Protein AF-Q54B02-F1 (afdb_monomer)

InterPro domains:
  IPR053358 Differentiation-associated signaling protein [PTHR34261] (39-149)

Structure (mmCIF, N/CA/C/O backbone):
data_AF-Q54B02-F1
#
_entry.id   AF-Q54B02-F1
#
loop_
_atom_site.group_PDB
_atom_site.id
_atom_site.type_symbol
_atom_site.label_atom_id
_atom_site.label_alt_id
_atom_site.label_comp_id
_atom_site.label_asym_id
_atom_site.label_entity_id
_atom_site.label_seq_id
_atom_site.pdbx_PDB_ins_code
_atom_site.Cartn_x
_atom_site.Cartn_y
_atom_site.Cartn_z
_atom_site.occupancy
_atom_site.B_iso_or_equiv
_atom_site.auth_seq_id
_atom_site.auth_comp_id
_atom_site.auth_asym_id
_atom_site.auth_atom_id
_atom_site.pdbx_PDB_model_num
ATOM 1 N N . MET A 1 1 ? 24.155 5.382 -56.186 1.00 57.78 1 MET A N 1
ATOM 2 C CA . MET A 1 1 ? 24.259 5.006 -54.754 1.00 57.78 1 MET A CA 1
ATOM 3 C C . MET A 1 1 ? 24.710 3.557 -54.663 1.00 57.78 1 MET A C 1
ATOM 5 O O . MET A 1 1 ? 24.174 2.740 -55.393 1.00 57.78 1 MET A O 1
ATOM 9 N N . ASN A 1 2 ? 25.712 3.244 -53.835 1.00 76.50 2 ASN A N 1
ATOM 10 C CA . ASN A 1 2 ? 26.202 1.870 -53.663 1.00 76.50 2 ASN A CA 1
ATOM 11 C C . ASN A 1 2 ? 25.265 1.117 -52.690 1.00 76.50 2 ASN A C 1
ATOM 13 O O . ASN A 1 2 ? 25.095 1.609 -51.570 1.00 76.50 2 ASN A O 1
ATOM 17 N N . PRO A 1 3 ? 24.669 -0.029 -53.073 1.00 79.62 3 PRO A N 1
ATOM 18 C CA . PRO A 1 3 ? 23.727 -0.771 -52.228 1.00 79.62 3 PRO A CA 1
ATOM 19 C C . PRO A 1 3 ? 24.313 -1.149 -50.859 1.00 79.62 3 PRO A C 1
ATOM 21 O O . PRO A 1 3 ? 23.602 -1.099 -49.857 1.00 79.62 3 PRO A O 1
ATOM 24 N N . ASN A 1 4 ? 25.626 -1.391 -50.772 1.00 84.00 4 ASN A N 1
ATOM 25 C CA . ASN A 1 4 ? 26.290 -1.729 -49.509 1.00 84.00 4 ASN A CA 1
ATOM 26 C C . ASN A 1 4 ? 26.272 -0.566 -48.502 1.00 84.00 4 ASN A C 1
ATOM 28 O O . ASN A 1 4 ? 26.174 -0.792 -47.298 1.00 84.00 4 ASN A O 1
ATOM 32 N N . LYS A 1 5 ? 26.322 0.688 -48.979 1.00 81.88 5 LYS A N 1
ATOM 33 C CA . LYS A 1 5 ? 26.217 1.871 -48.105 1.00 81.88 5 LYS A CA 1
ATOM 34 C C . LYS A 1 5 ? 24.798 2.047 -47.565 1.00 81.88 5 LYS A C 1
ATOM 36 O O . LYS A 1 5 ? 24.644 2.448 -46.417 1.00 81.88 5 LYS A O 1
ATOM 41 N N . LEU A 1 6 ? 23.781 1.740 -48.377 1.00 84.81 6 LEU A N 1
ATOM 42 C CA . LEU A 1 6 ? 22.378 1.829 -47.967 1.00 84.81 6 LEU A CA 1
ATOM 43 C C . LEU A 1 6 ? 22.055 0.787 -46.887 1.00 84.81 6 LEU A C 1
ATOM 45 O O . LEU A 1 6 ? 21.453 1.137 -45.878 1.00 84.81 6 LEU A O 1
ATOM 49 N N . LEU A 1 7 ? 22.520 -0.456 -47.062 1.00 87.38 7 LEU A N 1
ATOM 50 C CA . LEU A 1 7 ? 22.339 -1.525 -46.076 1.00 87.38 7 LEU A CA 1
ATOM 51 C C . LEU A 1 7 ? 23.001 -1.183 -44.733 1.00 87.38 7 LEU A C 1
ATOM 53 O O . LEU A 1 7 ? 22.379 -1.344 -43.687 1.00 87.38 7 LEU A O 1
ATOM 57 N N . LEU A 1 8 ? 24.232 -0.658 -44.760 1.00 86.06 8 LEU A N 1
ATOM 58 C CA . LEU A 1 8 ? 24.947 -0.249 -43.548 1.00 86.06 8 LEU A CA 1
ATOM 59 C C . LEU A 1 8 ? 24.198 0.860 -42.789 1.00 86.06 8 LEU A C 1
ATOM 61 O O . LEU A 1 8 ? 24.042 0.776 -41.575 1.00 86.06 8 LEU A O 1
ATOM 65 N N . LEU A 1 9 ? 23.695 1.872 -43.506 1.00 83.00 9 LEU A N 1
ATOM 66 C CA . LEU A 1 9 ? 22.879 2.944 -42.926 1.00 83.00 9 LEU A CA 1
ATOM 67 C C . LEU A 1 9 ? 21.604 2.398 -42.274 1.00 83.00 9 LEU A C 1
ATOM 69 O O . LEU A 1 9 ? 21.265 2.803 -41.166 1.00 83.00 9 LEU A O 1
ATOM 73 N N . LEU A 1 10 ? 20.934 1.448 -42.927 1.00 82.81 10 LEU A N 1
ATOM 74 C CA . LEU A 1 10 ? 19.704 0.838 -42.421 1.00 82.81 10 LEU A CA 1
ATOM 75 C C . LEU A 1 10 ? 19.959 0.031 -41.137 1.00 82.81 10 LEU A C 1
ATOM 77 O O . LEU A 1 10 ? 19.190 0.141 -40.185 1.00 82.81 10 LEU A O 1
ATOM 81 N N . ILE A 1 11 ? 21.076 -0.703 -41.071 1.00 85.06 11 ILE A N 1
ATOM 82 C CA . ILE A 1 11 ? 21.507 -1.431 -39.868 1.00 85.06 11 ILE A CA 1
ATOM 83 C C . ILE A 1 11 ? 21.825 -0.463 -38.722 1.00 85.06 11 ILE A C 1
ATOM 85 O O . ILE A 1 11 ? 21.386 -0.693 -37.599 1.00 85.06 11 ILE A O 1
ATOM 89 N N . ILE A 1 12 ? 22.544 0.635 -38.988 1.00 79.31 12 ILE A N 1
ATOM 90 C CA . ILE A 1 12 ? 22.874 1.636 -37.959 1.00 79.31 12 ILE A CA 1
ATOM 91 C C . ILE A 1 12 ? 21.602 2.284 -37.399 1.00 79.31 12 ILE A C 1
ATOM 93 O O . ILE A 1 12 ? 21.502 2.459 -36.188 1.00 79.31 12 ILE A O 1
ATOM 97 N N . VAL A 1 13 ? 20.622 2.599 -38.254 1.00 76.31 13 VAL A N 1
ATOM 98 C CA . VAL A 1 13 ? 19.329 3.160 -37.827 1.00 76.31 13 VAL A CA 1
ATOM 99 C C . VAL A 1 13 ? 18.517 2.145 -37.014 1.00 76.31 13 VAL A C 1
ATOM 101 O O . VAL A 1 13 ? 17.961 2.493 -35.978 1.00 76.31 13 VAL A O 1
ATOM 104 N N . LEU A 1 14 ? 18.477 0.874 -37.422 1.00 74.19 14 LEU A N 1
ATOM 105 C CA . LEU A 1 14 ? 17.810 -0.183 -36.649 1.00 74.19 14 LEU A CA 1
ATOM 106 C C . LEU A 1 14 ? 18.463 -0.397 -35.277 1.00 74.19 14 LEU A C 1
ATOM 108 O O . LEU A 1 14 ? 17.757 -0.554 -34.277 1.00 74.19 14 LEU A O 1
ATOM 112 N N . LEU A 1 15 ? 19.797 -0.368 -35.215 1.00 71.38 15 LEU A N 1
ATOM 113 C CA . LEU A 1 15 ? 20.547 -0.451 -33.962 1.00 71.38 15 LEU A CA 1
ATOM 114 C C . LEU A 1 15 ? 20.252 0.762 -33.072 1.00 71.38 15 LEU A C 1
ATOM 116 O O . LEU A 1 15 ? 19.937 0.588 -31.900 1.00 71.38 15 LEU A O 1
ATOM 120 N N . SER A 1 16 ? 20.270 1.987 -33.602 1.00 65.06 16 SER A N 1
ATOM 121 C CA . SER A 1 16 ? 20.001 3.181 -32.788 1.00 65.06 16 SER A CA 1
ATOM 122 C C . SER A 1 16 ? 18.561 3.245 -32.269 1.00 65.06 16 SER A C 1
ATOM 124 O O . SER A 1 16 ? 18.355 3.683 -31.137 1.00 65.06 16 SER A O 1
ATOM 126 N N . ILE A 1 17 ? 17.581 2.735 -33.023 1.00 62.31 17 ILE A N 1
ATOM 127 C CA . ILE A 1 17 ? 16.198 2.578 -32.540 1.00 62.31 17 ILE A CA 1
ATOM 128 C C . ILE A 1 17 ? 16.119 1.522 -31.427 1.00 62.31 17 ILE A C 1
ATOM 130 O O . ILE A 1 17 ? 15.409 1.715 -30.445 1.00 62.31 17 ILE A O 1
ATOM 134 N N . SER A 1 18 ? 16.857 0.414 -31.534 1.00 61.94 18 SER A N 1
ATOM 135 C CA . SER A 1 18 ? 16.830 -0.625 -30.493 1.00 61.94 18 SER A CA 1
ATOM 136 C C . SER A 1 18 ? 17.545 -0.196 -29.206 1.00 61.94 18 SER A C 1
ATOM 138 O O . SER A 1 18 ? 17.101 -0.573 -28.123 1.00 61.94 18 SER A O 1
ATOM 140 N N . TYR A 1 19 ? 18.573 0.657 -29.289 1.00 54.72 19 TYR A N 1
ATOM 141 C CA . TYR A 1 19 ? 19.203 1.246 -28.101 1.00 54.72 19 TYR A CA 1
ATOM 142 C C . TYR A 1 19 ? 18.343 2.322 -27.418 1.00 54.72 19 TYR A C 1
ATOM 144 O O . TYR A 1 19 ? 18.408 2.436 -26.195 1.00 54.72 19 TYR A O 1
ATOM 152 N N . SER A 1 20 ? 17.519 3.088 -28.147 1.00 55.31 20 SER A N 1
ATOM 153 C CA . SER A 1 20 ? 16.676 4.127 -27.527 1.00 55.31 20 SER A CA 1
ATOM 154 C C . SER A 1 20 ? 15.472 3.570 -26.758 1.00 55.31 20 SER A C 1
ATOM 156 O O . SER A 1 20 ? 14.975 4.232 -25.850 1.00 55.31 20 SER A O 1
ATOM 158 N N . LEU A 1 21 ? 15.033 2.342 -27.063 1.00 51.31 21 LEU A N 1
ATOM 159 C CA . LEU A 1 21 ? 13.937 1.673 -26.350 1.00 51.31 21 LEU A CA 1
ATOM 160 C C . LEU A 1 21 ? 14.360 0.950 -25.067 1.00 51.31 21 LEU A C 1
ATOM 162 O O . LEU A 1 21 ? 13.491 0.467 -24.339 1.00 51.31 21 LEU A O 1
ATOM 166 N N . ALA A 1 22 ? 15.651 0.913 -24.730 1.00 54.81 22 ALA A N 1
ATOM 167 C CA . 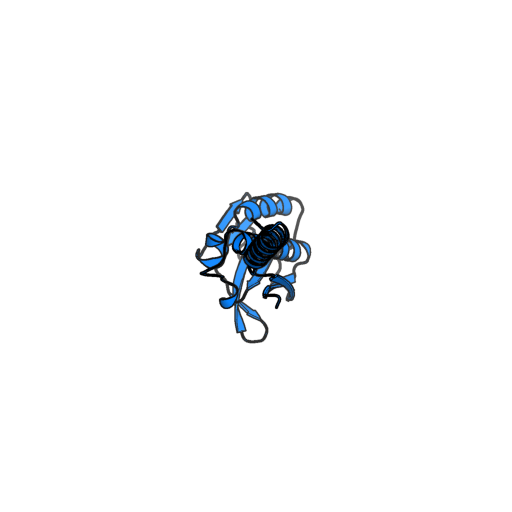ALA A 1 22 ? 16.098 0.498 -23.402 1.00 54.81 22 ALA A CA 1
ATOM 168 C C . ALA A 1 22 ? 15.821 1.610 -22.372 1.00 54.81 22 ALA A C 1
ATOM 170 O O . ALA A 1 22 ? 16.710 2.056 -21.652 1.00 54.81 22 ALA A O 1
ATOM 171 N N . ILE A 1 23 ? 14.574 2.083 -22.322 1.00 58.91 23 ILE A N 1
ATOM 172 C CA . ILE A 1 23 ? 14.064 2.913 -21.241 1.00 58.91 23 ILE A CA 1
ATOM 173 C C . ILE A 1 23 ? 14.191 2.055 -19.988 1.00 58.91 23 ILE A C 1
ATOM 175 O O . ILE A 1 23 ? 13.589 0.983 -19.883 1.00 58.91 23 ILE A O 1
ATOM 179 N N . THR A 1 24 ? 15.054 2.486 -19.075 1.00 63.50 24 THR A N 1
ATOM 180 C CA . THR A 1 24 ? 15.396 1.768 -17.851 1.00 63.50 24 THR A CA 1
ATOM 181 C C . THR A 1 24 ? 14.206 1.806 -16.897 1.00 63.50 24 THR A C 1
ATOM 183 O O . THR A 1 24 ? 14.182 2.581 -15.946 1.00 63.50 24 THR A O 1
ATOM 186 N N . MET A 1 25 ? 13.184 0.990 -17.167 1.00 69.56 25 MET A N 1
ATOM 187 C CA . MET A 1 25 ? 12.025 0.878 -16.291 1.00 69.56 25 MET A CA 1
ATOM 188 C C . MET A 1 25 ? 12.495 0.456 -14.905 1.00 69.56 25 MET A C 1
ATOM 190 O O . MET A 1 25 ? 13.212 -0.543 -14.762 1.00 69.56 25 MET A O 1
ATOM 194 N N . ILE A 1 26 ? 12.071 1.184 -13.874 1.00 74.25 26 ILE A N 1
ATOM 195 C CA . ILE A 1 26 ? 12.332 0.751 -12.504 1.00 74.25 26 ILE A CA 1
ATOM 196 C C . ILE A 1 26 ? 11.623 -0.568 -12.287 1.00 74.25 26 ILE A C 1
ATOM 198 O O . ILE A 1 26 ? 10.39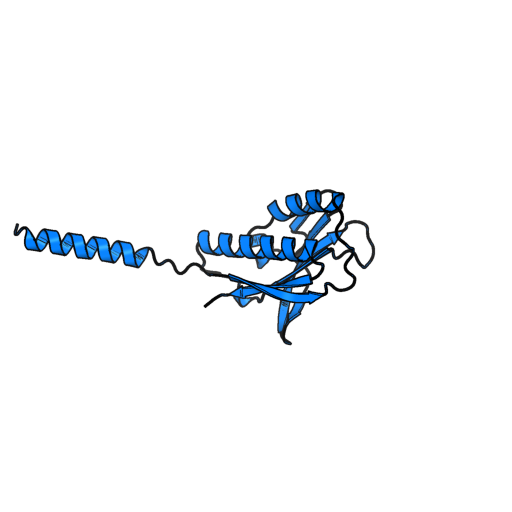6 -0.647 -12.293 1.00 74.25 26 ILE A O 1
ATOM 202 N N . LYS A 1 27 ? 12.412 -1.607 -12.037 1.00 83.69 27 LYS A N 1
ATOM 203 C CA . LYS A 1 27 ? 11.904 -2.882 -11.557 1.00 83.69 27 LYS A CA 1
ATOM 204 C C . LYS A 1 27 ? 11.805 -2.818 -10.040 1.00 83.69 27 LYS A C 1
ATOM 206 O O . LYS A 1 27 ? 12.674 -2.264 -9.367 1.00 83.69 27 LYS A O 1
ATOM 211 N N . CYS A 1 28 ? 10.754 -3.409 -9.503 1.00 90.06 28 CYS A N 1
ATOM 212 C CA . CYS A 1 28 ? 10.536 -3.537 -8.072 1.00 90.06 28 CYS A CA 1
ATOM 213 C C . CYS A 1 28 ? 10.309 -5.006 -7.715 1.00 90.06 28 CYS A C 1
ATOM 215 O O . CYS A 1 28 ? 10.031 -5.841 -8.578 1.00 90.06 28 CYS A O 1
ATOM 217 N N . THR A 1 29 ? 10.449 -5.317 -6.436 1.00 93.00 29 THR A N 1
ATOM 218 C CA . THR A 1 29 ? 10.040 -6.595 -5.860 1.00 93.00 29 THR A CA 1
ATOM 219 C C . THR A 1 29 ? 9.426 -6.358 -4.491 1.00 93.00 29 THR A C 1
ATOM 221 O O . THR A 1 29 ? 9.702 -5.343 -3.843 1.00 93.00 29 THR A O 1
ATOM 224 N N . ILE A 1 30 ? 8.601 -7.306 -4.062 1.00 95.12 30 ILE A N 1
ATOM 225 C CA . ILE A 1 30 ? 7.975 -7.312 -2.746 1.00 95.12 30 ILE A CA 1
ATOM 226 C C . ILE A 1 30 ? 8.669 -8.353 -1.872 1.00 95.12 30 ILE A C 1
ATOM 228 O O . ILE A 1 30 ? 9.021 -9.438 -2.334 1.00 95.12 30 ILE A O 1
ATOM 232 N N . GLU A 1 31 ? 8.894 -8.023 -0.609 1.00 95.69 31 GLU A N 1
ATOM 233 C CA . GLU A 1 31 ? 9.536 -8.908 0.361 1.00 95.69 31 GLU A CA 1
ATOM 234 C C . GLU A 1 31 ? 8.778 -8.854 1.686 1.00 95.69 31 GLU A C 1
ATOM 236 O O . GLU A 1 31 ? 8.286 -7.799 2.081 1.00 95.69 31 GLU A O 1
ATOM 241 N N . LYS A 1 32 ? 8.714 -9.970 2.414 1.00 94.75 32 LYS A N 1
ATOM 242 C CA . LYS A 1 32 ? 8.133 -9.979 3.763 1.00 94.75 32 LYS A CA 1
ATOM 243 C C . LYS A 1 32 ? 9.034 -9.195 4.717 1.00 94.75 32 LYS A C 1
ATOM 245 O O . LYS A 1 32 ? 10.252 -9.372 4.713 1.00 94.75 32 LYS A O 1
ATOM 250 N N . ALA A 1 33 ? 8.432 -8.345 5.542 1.00 92.69 33 ALA A N 1
ATOM 251 C CA . ALA A 1 33 ? 9.134 -7.504 6.511 1.00 92.69 33 ALA A CA 1
ATOM 252 C C . ALA A 1 33 ? 8.728 -7.779 7.968 1.00 92.69 33 ALA A C 1
ATOM 254 O O . ALA A 1 33 ? 9.436 -7.347 8.876 1.00 92.69 33 ALA A O 1
ATOM 255 N N . GLY A 1 34 ? 7.633 -8.507 8.201 1.00 92.38 34 GLY A N 1
ATOM 256 C CA . GLY A 1 34 ? 7.179 -8.885 9.538 1.00 92.38 34 G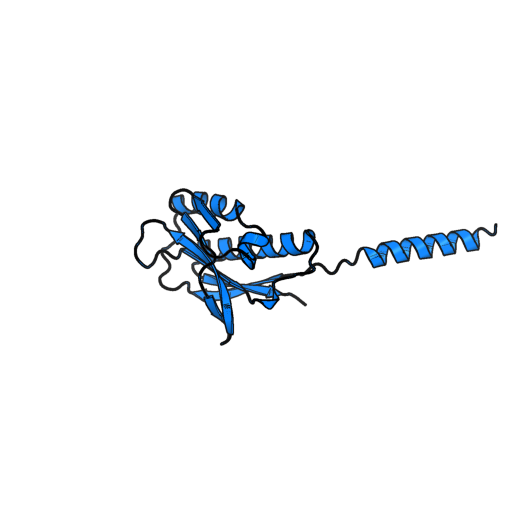LY A CA 1
ATOM 257 C C . GLY A 1 34 ? 5.679 -9.151 9.590 1.00 92.38 34 GLY A C 1
ATOM 258 O O . GLY A 1 34 ? 5.043 -9.379 8.560 1.00 92.38 34 GLY A O 1
ATOM 259 N N . ASP A 1 35 ? 5.123 -9.096 10.794 1.00 93.00 35 ASP A N 1
ATOM 260 C CA . ASP A 1 35 ? 3.690 -9.228 11.053 1.00 93.00 35 ASP A CA 1
ATOM 261 C C . ASP A 1 35 ? 3.034 -7.854 11.162 1.00 93.00 35 ASP A C 1
ATOM 263 O O . ASP A 1 35 ? 3.644 -6.917 11.681 1.00 93.00 35 ASP A O 1
ATOM 267 N N . ILE A 1 36 ? 1.790 -7.733 10.692 1.00 91.56 36 I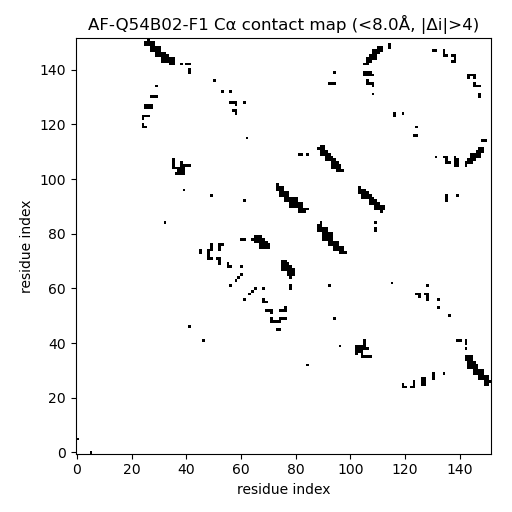LE A N 1
ATOM 268 C CA . ILE A 1 36 ? 0.994 -6.524 10.916 1.00 91.56 36 ILE A CA 1
ATOM 269 C C . ILE A 1 36 ? 0.674 -6.434 12.417 1.00 91.56 36 ILE A C 1
ATOM 271 O O . ILE A 1 36 ? 0.038 -7.348 12.956 1.00 91.56 36 ILE A O 1
ATOM 275 N N . PRO A 1 37 ? 1.064 -5.351 13.115 1.00 85.94 37 PRO A N 1
ATOM 276 C CA . PRO A 1 37 ? 0.733 -5.188 14.524 1.00 85.94 37 PRO A CA 1
ATOM 277 C C . PRO A 1 37 ? -0.782 -5.136 14.725 1.00 85.94 37 PRO A C 1
ATOM 279 O O . PRO A 1 37 ? -1.467 -4.330 14.096 1.00 85.94 37 PRO A O 1
ATOM 282 N N . ASN A 1 38 ? -1.296 -5.982 15.621 1.00 83.94 38 ASN A N 1
ATOM 283 C CA . ASN A 1 38 ? -2.723 -6.087 15.942 1.00 83.94 38 ASN A CA 1
ATOM 284 C C . ASN A 1 38 ? -3.630 -6.210 14.708 1.00 83.94 38 ASN A C 1
ATOM 286 O O . ASN A 1 38 ? -4.667 -5.549 14.616 1.00 83.94 38 ASN A O 1
ATOM 290 N N . TYR A 1 39 ? -3.207 -7.041 13.759 1.00 88.25 39 TYR A N 1
ATOM 291 C CA . TYR A 1 39 ? -3.948 -7.343 12.545 1.00 88.25 39 TYR A CA 1
ATOM 292 C C . TYR A 1 39 ? -5.427 -7.646 12.828 1.00 88.25 39 TYR A C 1
ATOM 294 O O . TYR A 1 39 ? -5.752 -8.559 13.589 1.00 88.25 39 TYR A O 1
ATOM 302 N N . ALA A 1 40 ? -6.325 -6.898 12.185 1.00 87.94 40 ALA A N 1
ATOM 303 C CA . ALA A 1 40 ? -7.769 -7.000 12.413 1.00 87.94 40 ALA A CA 1
ATOM 304 C C . ALA A 1 40 ? -8.414 -8.255 11.788 1.00 87.94 40 ALA A C 1
ATOM 306 O O . ALA A 1 40 ? -9.621 -8.469 11.937 1.00 87.94 40 ALA A O 1
ATOM 307 N N . GLY A 1 41 ? -7.635 -9.056 11.053 1.00 82.75 41 GLY A N 1
ATOM 308 C CA . GLY A 1 41 ? -8.130 -10.168 10.248 1.00 82.75 41 GLY A CA 1
ATOM 309 C C . GLY A 1 41 ? -8.682 -9.729 8.889 1.00 82.75 41 GLY A C 1
ATOM 310 O O . GLY A 1 41 ? -9.217 -8.628 8.734 1.00 82.75 41 GLY A O 1
ATOM 311 N N . HIS A 1 42 ? -8.603 -10.623 7.907 1.00 76.56 42 HIS A N 1
ATOM 312 C CA . HIS A 1 42 ? -9.350 -10.516 6.656 1.00 76.56 42 HIS A CA 1
ATOM 313 C C . HIS A 1 42 ? -10.700 -11.229 6.796 1.00 76.56 42 HIS A C 1
ATOM 315 O O . HIS A 1 42 ? -10.840 -12.201 7.539 1.00 76.56 42 HIS A O 1
ATOM 321 N N . ASN A 1 43 ? -11.717 -10.746 6.089 1.00 72.75 43 ASN A N 1
ATOM 322 C CA . ASN A 1 43 ? -12.970 -11.468 5.896 1.00 72.75 43 ASN A CA 1
ATOM 323 C C . ASN A 1 43 ? -13.502 -11.168 4.487 1.00 72.75 43 ASN A C 1
ATOM 325 O O . ASN A 1 43 ? -13.175 -10.135 3.906 1.00 72.75 43 ASN A O 1
ATOM 329 N N . VAL A 1 44 ? -14.327 -12.062 3.941 1.00 63.56 44 VAL A N 1
ATOM 330 C CA . VAL A 1 44 ? -14.765 -11.980 2.534 1.00 63.56 44 VAL A CA 1
ATOM 331 C C . VAL A 1 44 ? -15.490 -10.665 2.224 1.00 63.56 44 VAL A C 1
ATOM 333 O O . VAL A 1 44 ? -15.298 -10.092 1.158 1.00 63.56 44 VAL A O 1
ATOM 336 N N . THR A 1 45 ? -16.285 -10.139 3.162 1.00 71.00 45 THR A N 1
ATOM 337 C CA . THR A 1 45 ? -17.009 -8.874 2.957 1.00 71.00 45 THR A CA 1
ATOM 338 C C . THR A 1 45 ? -16.077 -7.673 2.826 1.00 71.00 45 THR A C 1
ATOM 340 O O . THR A 1 45 ? -16.333 -6.805 2.001 1.00 71.00 45 THR A O 1
ATOM 343 N N . LYS A 1 46 ? -14.971 -7.630 3.576 1.00 80.00 46 LYS A N 1
ATOM 344 C CA . LYS A 1 46 ? -13.975 -6.553 3.467 1.00 80.00 46 LYS A CA 1
ATOM 345 C C . LYS A 1 46 ? -13.083 -6.693 2.238 1.00 80.00 46 LYS A C 1
ATOM 347 O O . LYS A 1 46 ? -12.464 -5.712 1.854 1.00 80.00 46 LYS A O 1
ATOM 352 N N . GLU A 1 47 ? -12.963 -7.882 1.653 1.00 92.50 47 GLU A N 1
ATOM 353 C CA . GLU A 1 47 ? -12.065 -8.101 0.514 1.00 92.50 47 GLU A CA 1
ATOM 354 C C . GLU A 1 47 ? -12.540 -7.341 -0.728 1.00 92.50 47 GLU A C 1
ATOM 356 O O . GLU A 1 47 ? -11.722 -6.725 -1.406 1.00 92.50 47 GLU A O 1
ATOM 361 N N . SER A 1 48 ? -13.850 -7.337 -0.999 1.00 93.25 48 SER A N 1
ATOM 362 C CA . SER A 1 48 ? -14.422 -6.571 -2.115 1.00 93.25 48 SER A CA 1
ATOM 363 C C . SER A 1 48 ? -14.193 -5.070 -1.933 1.00 93.25 48 SER A C 1
ATOM 365 O O . SER A 1 48 ? -13.646 -4.430 -2.827 1.00 93.25 48 SER A O 1
ATOM 367 N N . ASP A 1 49 ? -14.536 -4.537 -0.753 1.00 94.19 49 ASP A N 1
ATOM 368 C CA . ASP A 1 49 ? -14.307 -3.129 -0.404 1.00 94.19 49 ASP A CA 1
ATOM 369 C C . ASP A 1 49 ? -12.815 -2.762 -0.516 1.00 94.19 49 ASP A C 1
ATOM 371 O O . ASP A 1 49 ? -12.457 -1.686 -0.992 1.00 94.19 49 ASP A O 1
ATOM 375 N N . PHE A 1 50 ? -11.925 -3.665 -0.086 1.00 95.25 50 PHE A N 1
ATOM 376 C CA . PHE A 1 50 ? -10.481 -3.459 -0.146 1.00 95.25 50 PHE A CA 1
ATOM 377 C C . PHE A 1 50 ? -9.959 -3.450 -1.583 1.00 95.25 50 PHE A C 1
ATOM 379 O O . PHE A 1 50 ? -9.218 -2.534 -1.926 1.00 95.25 50 PHE A O 1
ATOM 386 N N . LYS A 1 51 ? -10.376 -4.393 -2.437 1.00 95.19 51 LYS A N 1
ATOM 387 C CA . LYS A 1 51 ? -10.006 -4.406 -3.863 1.00 95.19 51 LYS A CA 1
ATOM 388 C C . LYS A 1 51 ? -10.461 -3.141 -4.583 1.00 95.19 51 LYS A C 1
ATOM 390 O O . LYS A 1 51 ? -9.659 -2.508 -5.253 1.00 95.19 51 LYS A O 1
ATOM 395 N N . GLU A 1 52 ? -11.703 -2.720 -4.378 1.00 95.50 52 GLU A N 1
ATOM 396 C CA . GLU A 1 52 ? -12.205 -1.482 -4.984 1.00 95.50 52 GLU A CA 1
ATOM 397 C C . GLU A 1 52 ? -11.475 -0.237 -4.442 1.00 95.50 52 GLU A C 1
ATOM 399 O O . GLU A 1 52 ? -11.250 0.736 -5.163 1.00 95.50 52 GLU A O 1
ATOM 404 N N . ALA A 1 53 ? -11.045 -0.246 -3.175 1.00 95.69 53 ALA A N 1
ATOM 405 C CA . ALA A 1 53 ? -10.216 0.830 -2.643 1.00 95.69 53 ALA A CA 1
ATOM 406 C C . ALA A 1 53 ? -8.806 0.857 -3.268 1.00 95.69 53 ALA A C 1
ATOM 408 O O . ALA A 1 53 ? -8.247 1.948 -3.422 1.00 95.69 53 ALA A O 1
ATOM 409 N N . LEU A 1 54 ? -8.240 -0.303 -3.635 1.00 96.38 54 LEU A N 1
ATOM 410 C CA . LEU A 1 54 ? -6.937 -0.410 -4.306 1.00 96.38 54 LEU A CA 1
ATOM 411 C C . LEU A 1 54 ? -6.950 0.216 -5.706 1.00 96.38 54 LEU A C 1
ATOM 413 O O . LEU A 1 54 ? -5.954 0.829 -6.079 1.00 96.38 54 LEU A O 1
ATOM 417 N N . ASP A 1 55 ? -8.079 0.195 -6.422 1.00 95.31 55 ASP A N 1
ATOM 418 C CA . ASP A 1 55 ? -8.219 0.839 -7.744 1.00 95.31 55 ASP A CA 1
ATOM 419 C C . ASP A 1 55 ? -7.962 2.355 -7.706 1.00 95.31 55 ASP A C 1
ATOM 421 O O . ASP A 1 55 ? -7.687 2.992 -8.725 1.00 95.31 55 ASP A O 1
ATOM 425 N N . ALA A 1 56 ? -8.043 2.967 -6.521 1.00 94.88 56 ALA A N 1
ATOM 426 C CA . ALA A 1 56 ? -7.694 4.365 -6.356 1.00 94.88 56 ALA A CA 1
ATOM 427 C C . ALA A 1 56 ? -6.182 4.605 -6.375 1.00 94.88 56 ALA A C 1
ATOM 429 O O . ALA A 1 56 ? -5.791 5.751 -6.585 1.00 94.88 56 ALA A O 1
ATOM 430 N N . LEU A 1 57 ? -5.338 3.594 -6.132 1.00 94.69 57 LEU A N 1
ATOM 431 C CA . LEU A 1 57 ? -3.886 3.744 -6.065 1.00 94.69 57 LEU A CA 1
ATOM 432 C C . LEU A 1 57 ? -3.336 4.279 -7.382 1.00 94.69 57 LEU A C 1
ATOM 434 O O . LEU A 1 57 ? -3.571 3.762 -8.469 1.00 94.69 57 LEU A O 1
ATOM 438 N N . ASN A 1 58 ? -2.553 5.337 -7.267 1.00 93.94 58 ASN A N 1
ATOM 439 C CA . ASN A 1 58 ? -1.804 5.893 -8.369 1.00 93.94 58 ASN A CA 1
ATOM 440 C C . ASN A 1 58 ? -0.500 6.473 -7.838 1.00 93.94 58 ASN A C 1
ATOM 442 O O . ASN A 1 58 ? -0.266 6.586 -6.635 1.00 93.94 58 ASN A O 1
ATOM 446 N N . TYR A 1 59 ? 0.384 6.831 -8.754 1.00 92.06 59 TYR A N 1
ATOM 447 C CA . TYR A 1 59 ? 1.719 7.251 -8.371 1.00 92.06 59 TYR A CA 1
ATOM 448 C C . TYR A 1 59 ? 1.705 8.481 -7.450 1.00 92.06 59 TYR A C 1
ATOM 450 O O . TYR A 1 59 ? 2.419 8.533 -6.448 1.00 92.06 59 TYR A O 1
ATOM 458 N N . ASP A 1 60 ? 0.842 9.453 -7.743 1.00 91.50 60 ASP A N 1
ATOM 459 C CA . ASP A 1 60 ? 0.743 10.670 -6.946 1.00 91.50 60 ASP A CA 1
ATOM 460 C C . ASP A 1 60 ? 0.249 10.382 -5.524 1.00 91.50 60 ASP A C 1
ATOM 462 O O . ASP A 1 60 ? 0.834 10.853 -4.548 1.00 91.50 60 ASP A O 1
ATOM 466 N N . ASN A 1 61 ? -0.772 9.541 -5.367 1.00 92.56 61 ASN A N 1
ATOM 467 C CA . ASN A 1 61 ? -1.333 9.296 -4.046 1.00 92.56 61 ASN A CA 1
ATOM 468 C C . ASN A 1 61 ? -0.487 8.380 -3.151 1.00 92.56 61 ASN A C 1
ATOM 470 O O . ASN A 1 61 ? -0.541 8.523 -1.931 1.00 92.56 61 ASN A O 1
ATOM 474 N N . VAL A 1 62 ? 0.340 7.512 -3.736 1.00 91.69 62 VAL A N 1
ATOM 475 C CA . VAL A 1 62 ? 1.298 6.691 -2.987 1.00 91.69 62 VAL A CA 1
ATOM 476 C C . VAL A 1 62 ? 2.486 7.536 -2.523 1.00 91.69 62 VAL A C 1
ATOM 478 O O . VAL A 1 62 ? 2.927 7.419 -1.377 1.00 91.69 62 VAL A O 1
ATOM 481 N N . TYR A 1 63 ? 3.029 8.391 -3.398 1.00 88.94 63 TYR A N 1
ATOM 482 C CA . TYR A 1 63 ? 4.324 9.037 -3.150 1.00 88.94 63 TYR A CA 1
ATOM 483 C C . TYR A 1 63 ? 4.241 10.507 -2.717 1.00 88.94 63 TYR A C 1
ATOM 485 O O . TYR A 1 63 ? 5.160 10.972 -2.027 1.00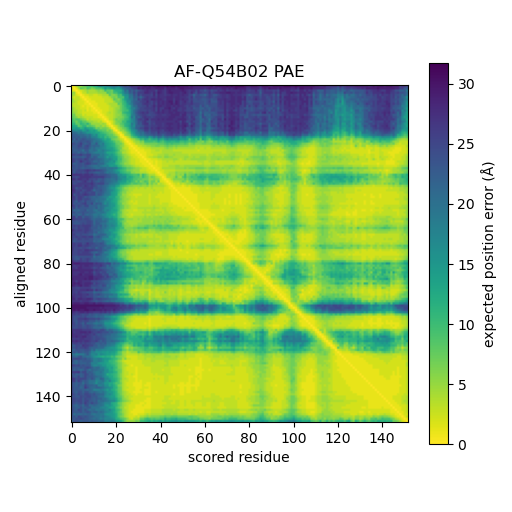 88.94 63 TYR A O 1
ATOM 493 N N . ASN A 1 64 ? 3.176 11.225 -3.086 1.00 86.12 64 ASN A N 1
ATOM 494 C CA . ASN A 1 64 ? 3.028 12.668 -2.864 1.00 86.12 64 ASN A CA 1
ATOM 495 C C . ASN A 1 64 ? 1.867 13.030 -1.928 1.00 86.12 64 ASN A C 1
ATOM 497 O O . ASN A 1 64 ? 1.980 14.015 -1.199 1.00 86.12 64 ASN A O 1
ATOM 501 N N . LYS A 1 65 ? 0.777 12.254 -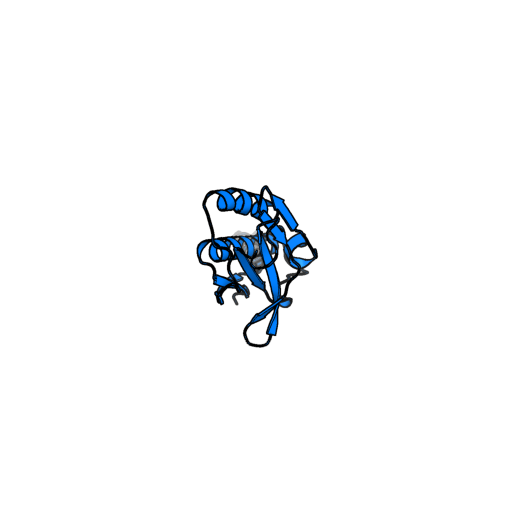1.909 1.00 86.38 65 LYS A N 1
ATOM 502 C CA . LYS A 1 65 ? -0.372 12.520 -1.032 1.00 86.38 65 LYS A CA 1
ATOM 503 C C . LYS A 1 65 ? -0.144 11.984 0.381 1.00 86.38 65 LYS A C 1
ATOM 505 O O . LYS A 1 65 ? 0.298 10.857 0.598 1.00 86.38 65 LYS A O 1
ATOM 510 N N . GLU A 1 66 ? -0.504 12.796 1.365 1.00 91.62 66 GLU A N 1
ATOM 511 C CA . GLU A 1 66 ? -0.635 12.380 2.757 1.00 91.62 66 GLU A CA 1
ATOM 512 C C . GLU A 1 66 ? -2.116 12.266 3.148 1.00 91.62 66 GLU A C 1
ATOM 514 O O . GLU A 1 66 ? -2.958 13.005 2.641 1.00 91.62 66 GLU A O 1
ATOM 519 N N . GLY A 1 67 ? -2.433 11.344 4.057 1.00 94.00 67 GLY A N 1
ATOM 520 C CA . GLY A 1 67 ? -3.791 11.080 4.519 1.00 94.00 67 GLY A CA 1
ATOM 521 C C . GLY A 1 67 ? -4.496 9.980 3.731 1.00 94.00 67 GLY A C 1
ATOM 522 O O . GLY A 1 67 ? -3.878 9.093 3.139 1.00 94.00 67 GLY A O 1
ATOM 523 N N . THR A 1 68 ? -5.822 10.044 3.746 1.00 95.25 68 THR A N 1
ATOM 524 C CA . THR A 1 68 ? -6.700 9.082 3.083 1.00 95.25 68 THR A CA 1
ATOM 525 C C . THR A 1 68 ? -6.527 9.115 1.568 1.00 95.25 68 THR A C 1
ATOM 527 O O . THR A 1 68 ? -6.719 10.146 0.914 1.00 95.25 68 THR A O 1
ATOM 530 N N . ILE A 1 69 ? -6.218 7.961 0.987 1.00 96.00 69 ILE A N 1
ATOM 531 C CA . ILE A 1 69 ? -6.233 7.755 -0.458 1.00 96.00 69 ILE A CA 1
ATOM 532 C C . ILE A 1 69 ? -7.675 7.526 -0.906 1.00 96.00 69 ILE A C 1
ATOM 534 O O . ILE A 1 69 ? -8.158 8.261 -1.771 1.00 96.00 69 ILE A O 1
ATOM 538 N N . LYS A 1 70 ? -8.368 6.572 -0.271 1.00 96.19 70 LYS A N 1
ATOM 539 C CA . LYS A 1 70 ? -9.731 6.171 -0.627 1.00 96.19 70 LYS A CA 1
ATOM 540 C C . LYS A 1 70 ? -10.459 5.525 0.550 1.00 96.19 70 LYS A C 1
ATOM 542 O O . LYS A 1 70 ? -9.836 4.833 1.349 1.00 96.19 70 LYS A O 1
ATOM 547 N N . GLU A 1 71 ? -11.772 5.725 0.615 1.00 95.62 71 GLU A N 1
ATOM 548 C CA . GLU A 1 71 ? -12.696 4.981 1.479 1.00 95.62 71 GLU A CA 1
ATOM 549 C C . GLU A 1 71 ? -13.729 4.279 0.591 1.00 95.62 71 GLU A C 1
ATOM 551 O O . GLU A 1 71 ? -14.270 4.906 -0.324 1.00 95.62 71 GLU A O 1
ATOM 556 N N . ILE A 1 72 ? -13.969 2.994 0.846 1.00 94.94 72 ILE A N 1
ATOM 557 C CA . ILE A 1 72 ? -15.012 2.171 0.226 1.00 94.94 72 ILE A CA 1
ATOM 558 C C . ILE A 1 72 ? -15.625 1.312 1.326 1.00 94.94 72 ILE A C 1
ATOM 560 O O . ILE A 1 72 ? -14.905 0.598 2.020 1.00 94.94 72 ILE A O 1
ATOM 564 N N . GLY A 1 73 ? -16.948 1.380 1.486 1.00 92.31 73 GLY A N 1
ATOM 565 C CA . GLY A 1 73 ? -17.672 0.570 2.465 1.00 92.31 73 GLY A CA 1
ATOM 566 C C . GLY A 1 73 ? -17.059 0.668 3.863 1.00 92.31 73 GLY A C 1
ATOM 567 O O . GLY A 1 73 ? -17.066 1.730 4.485 1.00 92.31 73 GLY A O 1
ATOM 568 N N . ASN A 1 74 ? -16.515 -0.446 4.353 1.00 91.38 74 ASN A N 1
ATOM 569 C CA . ASN A 1 74 ? -15.892 -0.530 5.678 1.00 91.38 74 ASN A CA 1
ATOM 570 C C . ASN A 1 74 ? -14.367 -0.416 5.651 1.00 91.38 74 ASN A C 1
ATOM 572 O O . ASN A 1 74 ? -13.720 -0.707 6.657 1.00 91.38 74 ASN A O 1
ATOM 576 N N . VAL A 1 75 ? -13.778 -0.047 4.519 1.00 94.25 75 VAL A N 1
ATOM 577 C CA . VAL A 1 75 ? -12.338 -0.066 4.300 1.00 94.25 75 VAL A CA 1
ATOM 578 C C . VAL A 1 75 ? -11.836 1.305 3.878 1.00 94.25 75 VAL A C 1
ATOM 580 O O . VAL A 1 75 ? -12.440 2.010 3.073 1.00 94.25 75 VAL A O 1
ATOM 583 N N . ARG A 1 76 ? -10.677 1.670 4.411 1.00 94.62 76 ARG A N 1
ATOM 584 C CA . ARG A 1 76 ? -9.923 2.851 4.019 1.00 94.62 76 ARG A CA 1
ATOM 585 C C . ARG A 1 76 ? -8.503 2.469 3.662 1.00 94.62 76 ARG A C 1
ATOM 587 O O . ARG A 1 76 ? -7.871 1.736 4.412 1.00 94.62 76 ARG A O 1
ATOM 594 N N . ILE A 1 77 ? -7.986 3.039 2.583 1.00 96.44 77 ILE A N 1
ATOM 595 C CA . ILE A 1 77 ? -6.556 3.046 2.290 1.00 96.44 77 ILE A CA 1
ATOM 596 C C . ILE A 1 77 ? -6.011 4.441 2.571 1.00 96.44 77 ILE A C 1
ATOM 598 O O . ILE A 1 77 ? -6.583 5.443 2.133 1.00 96.44 77 ILE A O 1
ATOM 602 N N . GLU A 1 78 ? -4.902 4.521 3.296 1.00 95.62 78 GLU A N 1
ATOM 603 C CA . GLU A 1 78 ? -4.242 5.778 3.630 1.00 95.62 78 GLU A CA 1
ATOM 604 C C . GLU A 1 78 ? -2.720 5.689 3.525 1.00 95.62 78 GLU A C 1
ATOM 606 O O . GLU A 1 78 ? -2.104 4.638 3.686 1.00 95.62 78 GLU A O 1
ATOM 611 N N . ARG A 1 79 ? -2.110 6.843 3.265 1.00 94.38 79 ARG A N 1
ATOM 612 C CA . ARG A 1 79 ? -0.676 7.085 3.369 1.00 94.38 79 ARG A CA 1
ATOM 613 C C . ARG A 1 79 ? -0.523 8.016 4.561 1.00 94.38 79 ARG A C 1
ATOM 615 O O . ARG A 1 79 ? -0.712 9.220 4.421 1.00 94.38 79 ARG A O 1
ATOM 622 N N . THR A 1 80 ? -0.217 7.499 5.742 1.00 86.88 80 THR A N 1
ATOM 623 C CA . THR A 1 80 ? -0.043 8.312 6.971 1.00 86.88 80 THR A CA 1
ATOM 624 C C . THR A 1 80 ? 1.130 7.819 7.807 1.00 86.88 80 THR A C 1
ATOM 626 O O . THR A 1 80 ? 1.888 8.635 8.337 1.00 86.88 80 THR A O 1
ATOM 629 N N . GLY A 1 81 ? 1.330 6.505 7.850 1.00 85.06 81 GLY A N 1
ATOM 630 C CA . GLY A 1 81 ? 2.288 5.853 8.721 1.00 85.06 81 GLY A CA 1
ATOM 631 C C . GLY A 1 81 ? 3.731 5.800 8.222 1.00 85.06 81 GLY A C 1
ATOM 632 O O . GLY A 1 81 ? 4.117 6.287 7.149 1.00 85.06 81 GLY A O 1
ATOM 633 N N . PHE A 1 82 ? 4.535 5.175 9.079 1.00 90.12 82 PHE A N 1
ATOM 634 C CA . PHE A 1 82 ? 5.898 4.762 8.803 1.00 90.12 82 PHE A CA 1
ATOM 635 C C . PHE A 1 82 ? 6.183 3.439 9.514 1.00 90.12 82 PHE A C 1
ATOM 637 O O . PHE A 1 82 ? 5.744 3.236 10.645 1.00 90.12 82 PHE A O 1
ATOM 644 N N . ALA A 1 83 ? 7.002 2.592 8.899 1.00 87.50 83 ALA A N 1
ATOM 645 C CA . ALA A 1 83 ? 7.506 1.362 9.499 1.00 87.50 83 ALA A CA 1
ATOM 646 C C . ALA A 1 83 ? 9.027 1.437 9.675 1.00 87.50 83 ALA A C 1
ATOM 648 O O . ALA A 1 83 ? 9.730 2.070 8.882 1.00 87.50 83 ALA A O 1
ATOM 649 N N . ILE A 1 84 ? 9.551 0.779 10.712 1.00 86.75 84 ILE A N 1
ATOM 650 C CA . ILE A 1 84 ? 10.996 0.603 10.884 1.00 86.75 84 ILE A CA 1
ATOM 651 C C . ILE A 1 84 ? 11.397 -0.728 10.252 1.00 86.75 84 ILE A C 1
ATOM 653 O O . ILE A 1 84 ? 11.193 -1.789 10.833 1.00 86.75 84 ILE A O 1
ATOM 657 N N . VAL A 1 85 ? 11.999 -0.667 9.067 1.00 84.56 85 VAL A N 1
ATOM 658 C CA . VAL A 1 85 ? 12.490 -1.836 8.329 1.00 84.56 85 VAL A CA 1
ATOM 659 C C . VAL A 1 85 ? 14.012 -1.798 8.338 1.00 84.56 85 VAL A C 1
ATOM 661 O O . VAL A 1 85 ? 14.619 -0.829 7.884 1.00 84.56 85 VAL A O 1
ATOM 664 N N . SER A 1 86 ? 14.650 -2.829 8.899 1.00 84.69 86 SER A N 1
ATOM 665 C CA . SER A 1 86 ? 16.119 -2.915 8.996 1.00 84.69 86 SER A CA 1
ATOM 666 C C . SER A 1 86 ? 16.762 -1.646 9.588 1.00 84.69 86 SER A C 1
ATOM 668 O O . SER A 1 86 ? 17.773 -1.155 9.088 1.00 84.69 86 SER A O 1
ATOM 670 N N . ARG A 1 87 ? 16.165 -1.108 10.665 1.00 85.81 87 ARG A N 1
ATOM 671 C CA . ARG A 1 87 ? 16.574 0.135 11.362 1.00 85.81 87 ARG A CA 1
ATOM 672 C C . ARG A 1 87 ? 16.423 1.427 10.546 1.00 85.81 87 ARG A C 1
ATOM 674 O O . ARG A 1 87 ? 16.929 2.466 10.959 1.00 85.81 87 ARG A O 1
ATOM 681 N N . ARG A 1 88 ? 15.733 1.393 9.404 1.00 89.12 88 ARG A N 1
ATOM 682 C CA . ARG A 1 88 ? 15.420 2.578 8.594 1.00 89.12 88 ARG A CA 1
ATOM 683 C C . ARG A 1 88 ? 13.928 2.876 8.651 1.00 89.12 88 ARG A C 1
ATOM 685 O O . ARG A 1 88 ? 13.111 1.963 8.627 1.00 89.12 88 ARG A O 1
ATOM 692 N N . LYS A 1 89 ? 13.584 4.163 8.694 1.00 90.69 89 LYS A N 1
ATOM 693 C CA . LYS A 1 89 ? 12.198 4.641 8.650 1.00 90.69 89 LYS A CA 1
ATOM 694 C C . LYS A 1 89 ? 11.713 4.682 7.204 1.00 90.69 89 LYS A C 1
ATOM 696 O O . LYS A 1 89 ? 12.276 5.409 6.390 1.00 90.69 89 LYS A O 1
ATOM 701 N N . TRP A 1 90 ? 10.719 3.866 6.888 1.00 94.00 90 TRP A N 1
ATOM 702 C CA . TRP A 1 90 ? 10.117 3.739 5.561 1.00 94.00 90 TRP A CA 1
ATOM 703 C C . TRP A 1 90 ? 8.693 4.278 5.625 1.00 94.00 90 TRP A C 1
ATOM 705 O O . TRP A 1 90 ? 8.043 4.147 6.661 1.00 94.00 90 TRP A O 1
ATOM 715 N N . LYS A 1 91 ? 8.220 4.915 4.553 1.00 94.69 91 LYS A N 1
ATOM 716 C CA . LYS A 1 91 ? 6.814 5.327 4.446 1.00 94.69 91 LYS A CA 1
ATOM 717 C C . LYS A 1 91 ? 5.938 4.087 4.349 1.00 94.69 91 LYS A C 1
ATOM 719 O O . LYS A 1 91 ? 6.419 3.045 3.899 1.00 94.69 91 LYS A O 1
ATOM 724 N N . THR A 1 92 ? 4.675 4.209 4.738 1.00 95.50 92 THR A N 1
ATOM 725 C CA . THR A 1 92 ? 3.702 3.135 4.551 1.00 95.50 92 THR A CA 1
ATOM 726 C C . THR A 1 92 ? 2.482 3.584 3.759 1.00 95.50 92 THR A C 1
ATOM 728 O O . THR A 1 92 ? 2.080 4.751 3.808 1.00 95.50 92 THR A O 1
ATOM 731 N N . VAL A 1 93 ? 1.921 2.633 3.014 1.00 96.88 93 VAL A N 1
ATOM 732 C CA . VAL A 1 93 ? 0.507 2.629 2.635 1.00 96.88 93 VAL A CA 1
ATOM 733 C C . VAL A 1 93 ? -0.170 1.557 3.477 1.00 96.88 93 VAL A C 1
ATOM 735 O O . VAL A 1 93 ? 0.383 0.469 3.662 1.00 96.88 93 VAL A O 1
ATOM 738 N N . GLU A 1 94 ? -1.332 1.884 4.025 1.00 95.38 94 GLU A N 1
ATOM 739 C CA . GLU A 1 94 ? -2.026 1.070 5.014 1.00 95.38 94 GLU A CA 1
ATOM 740 C C . GLU A 1 94 ? -3.503 0.931 4.661 1.00 95.38 94 GLU A C 1
ATOM 742 O O . GLU A 1 94 ? -4.148 1.886 4.230 1.00 95.38 94 GLU A O 1
ATOM 747 N N . GLY A 1 95 ? -4.031 -0.274 4.850 1.00 95.06 95 GLY A N 1
ATOM 748 C CA . GLY A 1 95 ? -5.453 -0.572 4.780 1.00 95.06 95 GLY A CA 1
ATOM 749 C C . GLY A 1 95 ? -6.037 -0.677 6.182 1.00 95.06 95 GLY A C 1
ATOM 750 O O . GLY A 1 95 ? -5.496 -1.405 7.015 1.00 95.06 95 GLY A O 1
ATOM 751 N N . HIS A 1 96 ? -7.162 -0.017 6.435 1.00 94.25 96 HIS A N 1
ATOM 752 C CA . HIS A 1 96 ? -7.842 -0.009 7.725 1.00 94.25 96 HIS A CA 1
ATOM 753 C C . HIS A 1 96 ? -9.319 -0.354 7.601 1.00 94.25 96 HIS A C 1
ATOM 755 O O . HIS A 1 96 ? -9.976 0.028 6.636 1.00 94.25 96 HIS A O 1
ATOM 761 N N . VAL A 1 97 ? -9.862 -0.987 8.638 1.00 93.06 97 VAL A N 1
ATOM 762 C CA . VAL A 1 97 ? -11.307 -1.086 8.850 1.00 93.06 97 VAL A CA 1
ATOM 763 C C . VAL A 1 97 ? -11.826 0.213 9.467 1.00 93.06 97 VAL A C 1
ATOM 765 O O . VAL A 1 97 ? -11.367 0.645 10.528 1.00 93.06 97 VAL A O 1
ATOM 768 N N . ILE A 1 98 ? -12.803 0.831 8.815 1.00 91.38 98 ILE A N 1
ATOM 769 C CA . ILE A 1 98 ? -13.462 2.056 9.269 1.00 91.38 98 ILE A CA 1
ATOM 770 C C . ILE A 1 98 ? -14.312 1.764 10.515 1.00 91.38 98 ILE A C 1
ATOM 772 O O . ILE A 1 98 ? -14.880 0.687 10.676 1.00 91.38 98 ILE A O 1
ATOM 776 N N . GLY A 1 99 ? -14.384 2.734 11.431 1.00 85.56 99 GLY A N 1
ATOM 777 C CA . GLY A 1 99 ? -15.224 2.656 12.633 1.00 85.56 99 GLY A CA 1
ATOM 778 C C . GLY A 1 99 ? -14.652 1.810 13.777 1.00 85.56 99 GLY A C 1
ATOM 779 O O . GLY A 1 99 ? -15.183 1.853 14.885 1.00 85.56 99 GLY A O 1
ATOM 780 N N . VAL A 1 100 ? -13.544 1.095 13.559 1.00 81.19 100 VAL A N 1
ATOM 781 C CA . VAL A 1 100 ? -12.866 0.313 14.600 1.00 81.19 100 VAL A CA 1
ATOM 782 C C . VAL A 1 100 ? -11.814 1.183 15.297 1.00 81.19 100 VAL A C 1
ATOM 784 O O . VAL A 1 100 ? -10.881 1.685 14.668 1.00 81.19 100 VAL A O 1
ATOM 787 N N . LYS A 1 101 ? -11.963 1.387 16.613 1.00 77.69 101 LYS A N 1
ATOM 788 C CA . LYS A 1 101 ? -10.990 2.129 17.431 1.00 77.69 101 LYS A CA 1
ATOM 789 C C . LYS A 1 101 ? -9.862 1.205 17.884 1.00 77.69 101 LYS A C 1
ATOM 791 O O . LYS A 1 101 ? -10.086 0.341 18.726 1.00 77.69 101 LYS A O 1
ATOM 796 N N . GLY A 1 102 ? -8.653 1.448 17.372 1.00 75.56 102 GLY A N 1
ATOM 797 C CA . GLY A 1 102 ? -7.497 0.575 17.600 1.00 75.56 102 GLY A CA 1
ATOM 798 C C . GLY A 1 102 ? -7.645 -0.756 16.857 1.00 75.56 102 GLY A C 1
ATOM 799 O O . GLY A 1 102 ? -8.753 -1.215 16.622 1.00 75.56 102 GLY A O 1
ATOM 800 N N . ASN A 1 103 ? -6.534 -1.372 16.451 1.00 80.00 103 ASN A N 1
ATOM 801 C CA . ASN A 1 103 ? -6.536 -2.668 15.751 1.00 80.00 103 ASN A CA 1
ATOM 802 C C . ASN A 1 103 ? -7.382 -2.675 14.462 1.00 80.00 103 ASN A C 1
ATOM 804 O O . ASN A 1 103 ? -8.048 -3.657 14.153 1.00 80.00 103 ASN A O 1
ATOM 808 N N . SER A 1 104 ? -7.397 -1.563 13.722 1.00 90.56 104 SER A N 1
ATOM 809 C CA . SER A 1 104 ? -8.103 -1.465 12.439 1.00 90.56 104 SER A CA 1
ATOM 810 C C . SER A 1 104 ? -7.257 -1.929 11.255 1.00 90.56 104 SER A C 1
ATOM 812 O O . SER A 1 104 ? -7.802 -2.130 10.175 1.00 90.56 104 SER A O 1
ATOM 814 N N . LEU A 1 105 ? -5.943 -2.082 11.436 1.00 93.06 105 LEU A N 1
ATOM 815 C CA . LEU A 1 105 ? -4.992 -2.350 10.363 1.00 93.06 105 LEU A CA 1
ATOM 816 C C . LEU A 1 105 ? -5.211 -3.756 9.779 1.00 93.06 105 LEU A C 1
ATOM 818 O O . LEU A 1 105 ? -5.138 -4.763 10.486 1.00 93.06 105 LEU A O 1
ATOM 822 N N . ILE A 1 106 ? -5.481 -3.810 8.479 1.00 94.38 106 ILE A N 1
ATOM 823 C CA . ILE A 1 106 ? -5.702 -5.038 7.702 1.00 94.38 106 ILE A CA 1
ATOM 824 C C . ILE A 1 106 ? -4.655 -5.231 6.614 1.00 94.38 106 ILE A C 1
ATOM 826 O O . ILE A 1 106 ? -4.552 -6.317 6.072 1.00 94.38 106 ILE A O 1
ATOM 830 N N . SER A 1 107 ? -3.881 -4.210 6.271 1.00 95.50 107 SER A N 1
ATOM 831 C CA . SER A 1 107 ? -2.810 -4.320 5.286 1.00 95.50 107 SER A CA 1
ATOM 832 C C . SER A 1 107 ? -1.787 -3.223 5.537 1.00 95.50 107 SER A C 1
ATOM 834 O O . SER A 1 107 ? -2.159 -2.124 5.941 1.00 95.50 107 SER A O 1
ATOM 836 N N . GLN A 1 108 ? -0.507 -3.510 5.331 1.00 95.81 108 GLN A N 1
ATOM 837 C CA . GLN A 1 108 ? 0.562 -2.530 5.457 1.00 95.81 108 GLN A CA 1
ATOM 838 C C . GLN A 1 108 ? 1.709 -2.877 4.515 1.00 95.81 108 GLN A C 1
ATOM 840 O O . GLN A 1 108 ? 2.285 -3.969 4.566 1.00 95.81 108 GLN A O 1
ATOM 845 N N . VAL A 1 109 ? 2.097 -1.894 3.709 1.00 96.81 109 VAL A N 1
ATOM 846 C CA . VAL A 1 109 ? 3.281 -1.975 2.861 1.00 96.81 109 VAL A CA 1
ATOM 847 C C . VAL A 1 109 ? 4.225 -0.845 3.188 1.00 96.81 109 VAL A C 1
ATOM 849 O O . VAL A 1 109 ? 3.838 0.318 3.169 1.00 96.81 109 VAL A O 1
ATOM 852 N N . ALA A 1 110 ? 5.479 -1.192 3.459 1.00 96.06 110 ALA A N 1
ATOM 853 C CA . ALA A 1 110 ? 6.557 -0.246 3.673 1.00 96.06 110 ALA A CA 1
ATOM 854 C C . ALA A 1 110 ? 7.347 -0.006 2.382 1.00 96.06 110 ALA A C 1
ATOM 856 O O . ALA A 1 110 ? 7.662 -0.934 1.641 1.00 96.06 110 ALA A O 1
ATOM 857 N N . PHE A 1 111 ? 7.763 1.228 2.135 1.00 94.81 111 PHE A N 1
ATOM 858 C CA . PHE A 1 111 ? 8.637 1.549 1.011 1.00 94.81 111 PHE A CA 1
ATOM 859 C C . PHE A 1 111 ? 9.607 2.678 1.364 1.00 94.81 111 PHE A C 1
ATOM 861 O O . PHE A 1 111 ? 9.276 3.579 2.149 1.00 94.81 111 PHE A O 1
ATOM 868 N N . PRO A 1 112 ? 10.831 2.645 0.821 1.00 91.69 112 PRO A N 1
ATOM 869 C CA . PRO A 1 112 ? 11.804 3.679 1.093 1.00 91.69 112 PRO A CA 1
ATOM 870 C C . PRO A 1 112 ? 11.530 4.903 0.203 1.00 91.69 112 PRO A C 1
ATOM 872 O O . PRO A 1 112 ? 10.951 4.802 -0.879 1.00 91.69 112 PRO A O 1
ATOM 875 N N . ASN A 1 113 ? 11.930 6.089 0.665 1.00 83.88 113 ASN A N 1
ATOM 876 C CA . ASN A 1 113 ? 11.677 7.341 -0.063 1.00 83.88 113 ASN A CA 1
ATOM 877 C C . ASN A 1 113 ? 12.379 7.404 -1.427 1.00 83.88 113 ASN A C 1
ATOM 879 O O . ASN A 1 113 ? 11.881 8.061 -2.335 1.00 83.88 113 ASN A O 1
ATOM 883 N N . ASP A 1 114 ? 13.521 6.735 -1.562 1.00 85.44 114 ASP A N 1
ATOM 884 C CA . ASP A 1 114 ? 14.320 6.655 -2.788 1.00 85.44 114 ASP A CA 1
ATOM 885 C C . ASP A 1 114 ? 13.727 5.704 -3.842 1.00 85.44 114 ASP A C 1
ATOM 887 O O . ASP A 1 114 ? 14.218 5.657 -4.968 1.00 85.44 114 ASP A O 1
ATOM 891 N N . LEU A 1 115 ? 12.649 4.979 -3.513 1.00 87.19 115 LEU A N 1
ATOM 892 C CA . LEU A 1 115 ? 11.866 4.238 -4.501 1.00 87.19 115 LEU A CA 1
ATOM 893 C C . LEU A 1 115 ? 11.098 5.180 -5.437 1.00 87.19 115 LEU A C 1
ATOM 895 O O . LEU A 1 115 ? 10.801 4.798 -6.568 1.00 87.19 115 LEU A O 1
ATOM 899 N N . LYS A 1 116 ? 10.789 6.400 -4.974 1.00 84.75 116 LYS A N 1
ATOM 900 C CA . LYS A 1 116 ? 10.171 7.433 -5.803 1.00 84.75 116 LYS A CA 1
ATOM 901 C C . LYS A 1 116 ? 11.089 7.726 -6.986 1.00 84.75 116 LYS A C 1
ATOM 903 O O . LYS A 1 116 ? 12.251 8.078 -6.810 1.00 84.75 116 LYS A O 1
ATOM 908 N N . ASP A 1 117 ? 10.528 7.641 -8.179 1.00 78.69 117 ASP A N 1
ATOM 909 C CA . ASP A 1 117 ? 11.152 8.087 -9.411 1.00 78.69 117 ASP A CA 1
ATOM 910 C C . ASP A 1 117 ? 10.649 9.478 -9.812 1.00 78.69 117 ASP A C 1
ATOM 912 O O . ASP A 1 117 ? 9.571 9.605 -10.401 1.00 78.69 117 ASP A O 1
ATOM 916 N N . PRO A 1 118 ? 11.362 10.558 -9.464 1.00 68.25 118 PRO A N 1
ATOM 917 C CA . PRO A 1 118 ? 10.964 11.895 -9.885 1.00 68.25 118 PRO A CA 1
ATOM 918 C C . PRO A 1 118 ? 11.116 12.111 -11.399 1.00 68.25 118 PRO A C 1
ATOM 920 O O . PRO A 1 118 ? 10.529 13.055 -11.918 1.00 68.25 118 PRO A O 1
ATOM 923 N N . PHE A 1 119 ? 11.877 11.259 -12.095 1.00 67.56 119 PHE A N 1
ATOM 924 C CA . PHE A 1 119 ? 12.149 11.367 -13.533 1.00 67.56 119 PHE A CA 1
ATOM 925 C C . PHE A 1 119 ? 11.535 10.217 -14.341 1.00 67.56 119 PHE A C 1
ATOM 927 O O . PHE A 1 119 ? 11.760 10.123 -15.547 1.00 67.56 119 PHE A O 1
ATOM 934 N N . GLY A 1 120 ? 10.776 9.348 -13.674 1.00 69.62 120 GLY A N 1
ATOM 935 C CA . GLY A 1 120 ? 10.249 8.125 -14.252 1.00 69.62 120 GLY A CA 1
ATOM 936 C C . GLY A 1 120 ? 9.187 8.402 -15.284 1.00 69.62 120 GLY A C 1
ATOM 937 O O . GLY A 1 120 ? 8.282 9.212 -15.062 1.00 69.62 120 GLY A O 1
ATOM 938 N N . ASP A 1 121 ? 9.279 7.680 -16.391 1.00 82.12 121 ASP A N 1
ATOM 939 C CA . ASP A 1 121 ? 8.209 7.620 -17.366 1.00 82.12 121 ASP A CA 1
ATOM 940 C C . ASP A 1 121 ? 6.934 7.007 -16.754 1.00 82.12 121 ASP A C 1
ATOM 942 O O . ASP A 1 121 ? 6.937 6.402 -15.676 1.00 82.12 121 ASP A O 1
ATOM 946 N N . ILE A 1 122 ? 5.819 7.150 -17.470 1.00 85.62 122 ILE A N 1
ATOM 947 C CA . ILE A 1 122 ? 4.518 6.603 -17.056 1.00 85.62 122 ILE A CA 1
ATOM 948 C C . ILE A 1 122 ? 4.618 5.089 -16.799 1.00 85.62 122 ILE A C 1
ATOM 950 O O . ILE A 1 122 ? 3.996 4.581 -15.868 1.00 85.62 122 ILE A O 1
ATOM 954 N N . SER A 1 123 ? 5.439 4.371 -17.571 1.00 85.69 123 SER A N 1
ATOM 955 C CA . SER A 1 123 ? 5.654 2.927 -17.429 1.00 85.69 123 SER A CA 1
ATOM 956 C C . SER A 1 123 ? 6.255 2.555 -16.070 1.00 85.69 123 SER A C 1
ATOM 958 O O . SER A 1 123 ? 5.773 1.637 -15.406 1.00 85.69 123 SER A O 1
ATOM 960 N N . SER A 1 124 ? 7.289 3.275 -15.630 1.00 85.50 124 SER A N 1
ATOM 961 C CA . SER A 1 124 ? 7.957 3.049 -14.343 1.00 85.50 124 SER A CA 1
ATOM 962 C C . SER A 1 124 ? 7.031 3.370 -13.177 1.00 85.50 124 SER A C 1
ATOM 964 O O . SER A 1 124 ? 6.965 2.615 -12.206 1.00 85.50 124 SER A O 1
ATOM 966 N N . GLN A 1 125 ? 6.267 4.456 -13.296 1.00 88.94 125 GLN A N 1
ATOM 967 C CA . GLN A 1 125 ? 5.260 4.837 -12.310 1.00 88.94 125 GLN A CA 1
ATOM 968 C C . GLN A 1 125 ? 4.165 3.772 -12.184 1.00 88.94 125 GLN A C 1
ATOM 970 O O . GLN A 1 125 ? 3.853 3.353 -11.070 1.00 88.94 125 GLN A O 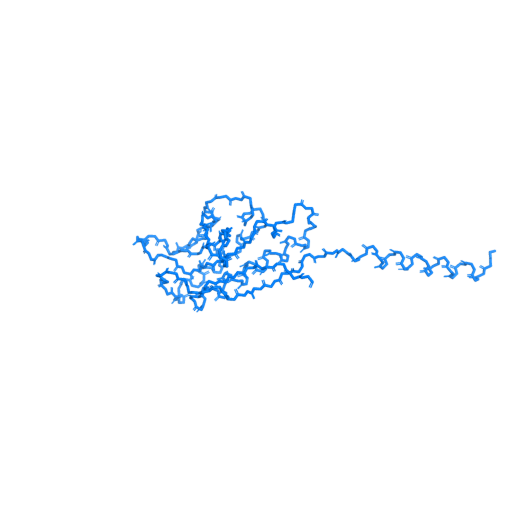1
ATOM 975 N N . LEU A 1 126 ? 3.636 3.281 -13.310 1.00 89.19 126 LEU A N 1
ATOM 976 C CA . LEU A 1 126 ? 2.644 2.206 -13.334 1.00 89.19 126 LEU A CA 1
ATOM 977 C C . LEU A 1 126 ? 3.198 0.920 -12.711 1.00 89.19 126 LEU A C 1
ATOM 979 O O . LEU A 1 126 ? 2.526 0.292 -11.900 1.00 89.19 126 LEU A O 1
ATOM 983 N N . ASN A 1 127 ? 4.441 0.550 -13.030 1.00 89.06 127 ASN A N 1
ATOM 984 C CA . ASN A 1 127 ? 5.062 -0.638 -12.454 1.00 89.06 127 ASN A CA 1
ATOM 985 C C . ASN A 1 127 ? 5.212 -0.534 -10.926 1.00 89.06 127 ASN A C 1
ATOM 987 O O . ASN A 1 127 ? 4.946 -1.498 -10.211 1.00 89.06 127 ASN A O 1
ATOM 991 N N . LEU A 1 128 ? 5.599 0.637 -10.411 1.00 91.75 128 LEU A N 1
ATOM 992 C CA . LEU A 1 128 ? 5.688 0.883 -8.970 1.00 91.75 128 LEU A CA 1
ATOM 993 C C . LEU A 1 128 ? 4.321 0.799 -8.281 1.00 91.75 128 LEU A C 1
ATOM 995 O O . LEU A 1 128 ? 4.219 0.185 -7.218 1.00 91.75 128 LEU A O 1
ATOM 999 N N . VAL A 1 129 ? 3.278 1.365 -8.895 1.00 93.56 129 VAL A N 1
ATOM 1000 C CA . VAL A 1 129 ? 1.901 1.281 -8.385 1.00 93.56 129 VAL A CA 1
ATOM 1001 C C . VAL A 1 129 ? 1.417 -0.167 -8.364 1.00 93.56 129 VAL A C 1
ATOM 1003 O O . VAL A 1 129 ? 0.971 -0.622 -7.318 1.00 93.56 129 VAL A O 1
ATOM 1006 N N . ASN A 1 130 ? 1.610 -0.927 -9.446 1.00 93.44 130 ASN A N 1
ATOM 1007 C CA . ASN A 1 130 ? 1.243 -2.348 -9.501 1.00 93.44 130 ASN A CA 1
ATOM 1008 C C . ASN A 1 130 ? 1.989 -3.177 -8.443 1.00 93.44 130 ASN A C 1
ATOM 1010 O O . ASN A 1 130 ? 1.444 -4.115 -7.868 1.00 93.44 130 ASN A O 1
ATOM 1014 N N . CYS A 1 131 ? 3.246 -2.834 -8.153 1.00 94.56 131 CYS A N 1
ATOM 1015 C CA . CYS A 1 131 ? 4.001 -3.441 -7.057 1.00 94.56 131 CYS A CA 1
ATOM 1016 C C . CYS A 1 131 ? 3.363 -3.176 -5.694 1.00 94.56 131 CYS A C 1
ATOM 1018 O O . CYS A 1 131 ? 3.298 -4.074 -4.858 1.00 94.56 131 CYS A O 1
ATOM 1020 N N . MET A 1 132 ? 2.944 -1.928 -5.469 1.00 95.88 132 MET A N 1
ATOM 1021 C CA . MET A 1 132 ? 2.322 -1.489 -4.226 1.00 95.88 132 MET A CA 1
ATOM 1022 C C . MET A 1 132 ? 0.965 -2.160 -4.029 1.00 95.88 132 MET A C 1
ATOM 1024 O O . MET A 1 132 ? 0.701 -2.674 -2.948 1.00 95.88 132 MET A O 1
ATOM 1028 N N . ASP A 1 133 ? 0.153 -2.198 -5.083 1.00 96.50 133 ASP A N 1
ATOM 1029 C CA . ASP A 1 133 ? -1.142 -2.871 -5.123 1.00 96.50 133 ASP A CA 1
ATOM 1030 C C . ASP A 1 133 ? -1.001 -4.362 -4.779 1.00 96.50 133 ASP A C 1
ATOM 1032 O O . ASP A 1 133 ? -1.527 -4.833 -3.768 1.00 96.50 133 ASP A O 1
ATOM 1036 N N . ASN A 1 134 ? -0.138 -5.077 -5.509 1.00 96.62 134 ASN A N 1
ATOM 1037 C CA . ASN A 1 134 ? 0.154 -6.482 -5.230 1.00 96.62 134 ASN A CA 1
ATOM 1038 C C . ASN A 1 134 ? 0.659 -6.696 -3.794 1.00 96.62 134 ASN A C 1
ATOM 1040 O O . ASN A 1 134 ? 0.217 -7.619 -3.114 1.00 96.62 134 ASN A O 1
ATOM 1044 N N . ALA A 1 135 ? 1.568 -5.846 -3.304 1.00 97.25 135 ALA A N 1
ATOM 1045 C CA . ALA A 1 135 ? 2.072 -5.938 -1.935 1.00 97.25 135 ALA A CA 1
ATOM 1046 C C . ALA A 1 135 ? 0.968 -5.717 -0.888 1.00 97.25 135 ALA A C 1
ATOM 1048 O O . ALA A 1 135 ? 0.959 -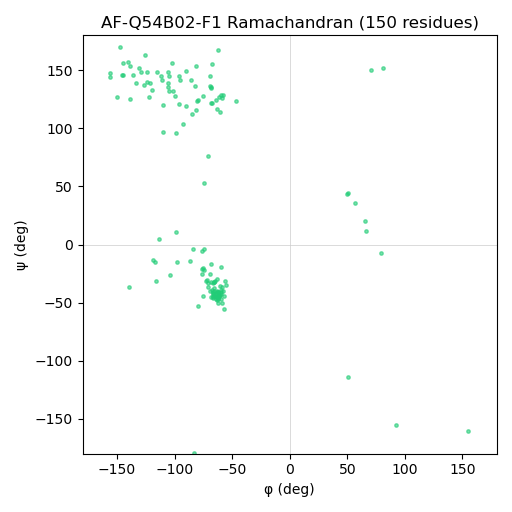6.398 0.137 1.00 97.25 135 ALA A O 1
ATOM 1049 N N . LEU A 1 136 ? 0.053 -4.772 -1.124 1.00 97.00 136 LEU A N 1
ATOM 1050 C CA . LEU A 1 136 ? -1.056 -4.459 -0.223 1.00 97.00 136 LEU A CA 1
ATOM 1051 C C . LEU A 1 136 ? -2.075 -5.593 -0.204 1.00 97.00 136 LEU A C 1
ATOM 1053 O O . LEU A 1 136 ? -2.563 -5.956 0.868 1.00 97.00 136 LEU A O 1
ATOM 1057 N N . TYR A 1 137 ? -2.360 -6.188 -1.357 1.00 96.88 137 TYR A N 1
ATOM 1058 C CA . TYR A 1 137 ? -3.238 -7.345 -1.448 1.00 96.88 137 TYR A CA 1
ATOM 1059 C C . TYR A 1 137 ? -2.637 -8.584 -0.772 1.00 96.88 137 TYR A C 1
ATOM 1061 O O . TYR A 1 137 ? -3.286 -9.209 0.067 1.00 96.88 137 TYR A O 1
ATOM 1069 N N . GLU A 1 138 ? -1.362 -8.881 -1.025 1.00 96.56 138 GLU A N 1
ATOM 1070 C CA . GLU A 1 138 ? -0.625 -9.949 -0.338 1.00 96.56 138 GLU A CA 1
ATOM 1071 C C . GLU A 1 138 ? -0.553 -9.719 1.179 1.00 96.56 138 GLU A C 1
ATOM 1073 O O . GLU A 1 138 ? -0.690 -10.646 1.985 1.00 96.56 138 GLU A O 1
ATOM 1078 N N . SER A 1 139 ? -0.363 -8.469 1.596 1.00 96.44 139 SER A N 1
ATOM 1079 C CA . SER A 1 139 ? -0.392 -8.077 3.002 1.00 96.44 139 SER A CA 1
ATOM 1080 C C . SER A 1 139 ? -1.769 -8.323 3.624 1.00 96.44 139 SER A C 1
ATOM 1082 O O . SER A 1 139 ? -1.853 -8.922 4.700 1.00 96.44 139 SER A O 1
ATOM 1084 N N . TYR A 1 140 ? -2.837 -7.962 2.907 1.00 95.56 140 TYR A N 1
ATOM 1085 C CA . TYR A 1 140 ? -4.220 -8.161 3.329 1.00 95.56 140 TYR A CA 1
ATOM 1086 C C . TYR A 1 140 ? -4.557 -9.626 3.584 1.00 95.56 140 TYR A C 1
ATOM 1088 O O . TYR A 1 140 ? -5.062 -9.952 4.657 1.00 95.56 140 TYR A O 1
ATOM 1096 N N . ILE A 1 141 ? -4.242 -10.516 2.643 1.00 94.62 141 ILE A N 1
ATOM 1097 C CA . ILE A 1 141 ? -4.575 -11.943 2.768 1.00 94.62 141 ILE A CA 1
ATOM 1098 C C . ILE A 1 141 ? -3.729 -12.651 3.834 1.00 94.62 141 ILE A C 1
ATOM 1100 O O . ILE A 1 141 ? -4.202 -13.568 4.502 1.00 94.62 141 ILE A O 1
ATOM 1104 N N . SER A 1 142 ? -2.471 -12.237 4.016 1.00 94.44 142 SER A N 1
ATOM 1105 C CA . SER A 1 142 ? -1.515 -12.966 4.862 1.00 94.44 142 SER A CA 1
ATOM 1106 C C . SER A 1 142 ? -1.369 -12.409 6.279 1.00 94.44 142 SER A C 1
ATOM 1108 O O . SER A 1 142 ? -0.783 -13.076 7.137 1.00 94.44 142 SER A O 1
ATOM 1110 N N . GLY A 1 143 ? -1.841 -11.184 6.530 1.00 93.31 143 GLY A N 1
ATOM 1111 C CA . GLY A 1 143 ? -1.598 -10.467 7.783 1.00 93.31 143 GLY A CA 1
ATOM 1112 C C . GLY A 1 143 ? -0.123 -10.106 8.001 1.00 93.31 143 GLY A C 1
ATOM 1113 O O . GLY A 1 143 ? 0.305 -9.888 9.137 1.00 93.31 143 GLY A O 1
ATOM 1114 N N . LYS A 1 144 ? 0.683 -10.086 6.930 1.00 95.12 144 LYS A N 1
ATOM 1115 C CA . LYS A 1 144 ? 2.115 -9.761 6.973 1.00 95.12 144 LYS A CA 1
ATOM 1116 C C . LYS A 1 144 ? 2.370 -8.364 6.441 1.00 95.12 144 LYS A C 1
ATOM 1118 O O . LYS A 1 144 ? 1.735 -7.932 5.484 1.00 95.12 144 LYS A O 1
ATOM 1123 N N . VAL A 1 145 ? 3.350 -7.679 7.016 1.00 94.50 145 VAL A N 1
ATOM 1124 C CA . VAL A 1 145 ? 3.890 -6.457 6.420 1.00 94.50 145 VAL A CA 1
ATOM 1125 C C . VAL A 1 145 ? 4.769 -6.863 5.248 1.00 94.50 145 VAL A C 1
ATOM 1127 O O . VAL A 1 145 ? 5.685 -7.679 5.406 1.00 94.50 145 VAL A O 1
ATOM 1130 N N . TYR A 1 146 ? 4.521 -6.268 4.089 1.00 96.56 146 TYR A N 1
ATOM 1131 C CA . TYR A 1 146 ? 5.429 -6.360 2.953 1.00 96.56 146 TYR A CA 1
ATOM 1132 C C . TYR A 1 146 ? 6.230 -5.076 2.818 1.00 96.56 146 TYR A C 1
ATOM 1134 O O . TYR A 1 146 ? 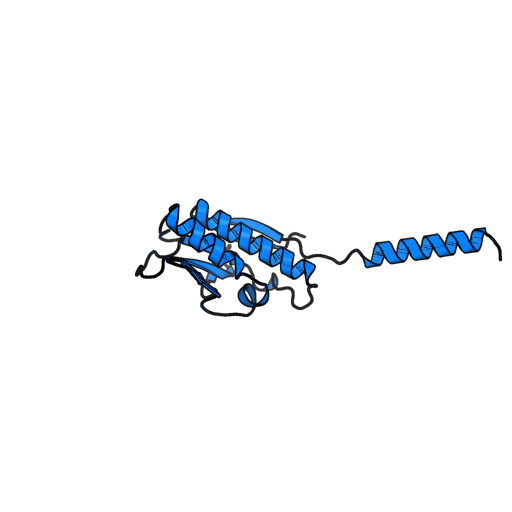5.832 -4.007 3.276 1.00 96.56 146 TYR A O 1
ATOM 1142 N N . LYS A 1 147 ? 7.388 -5.179 2.183 1.00 95.62 147 LYS A N 1
ATOM 1143 C CA . LYS A 1 147 ? 8.173 -4.028 1.772 1.00 95.62 147 LYS A CA 1
ATOM 1144 C C . LYS A 1 147 ? 8.387 -4.067 0.266 1.00 95.62 147 LYS A C 1
ATOM 1146 O O . LYS A 1 147 ? 8.651 -5.136 -0.283 1.00 95.62 147 LYS A O 1
ATOM 1151 N N . VAL A 1 148 ? 8.292 -2.913 -0.383 1.00 95.19 148 VAL A N 1
ATOM 1152 C CA . VAL A 1 148 ? 8.598 -2.758 -1.809 1.00 95.19 148 VAL A CA 1
ATOM 1153 C C . VAL A 1 148 ? 9.998 -2.177 -1.933 1.00 95.19 148 VAL A C 1
ATOM 1155 O O . VAL A 1 148 ? 10.314 -1.155 -1.320 1.00 95.19 148 VAL A O 1
ATOM 1158 N N . VAL A 1 149 ? 10.846 -2.828 -2.724 1.00 91.69 149 VAL A N 1
ATOM 1159 C CA . VAL A 1 149 ? 12.229 -2.399 -2.962 1.00 91.69 149 VAL A CA 1
ATOM 1160 C C . VAL A 1 149 ? 12.552 -2.380 -4.446 1.00 91.69 149 VAL A C 1
ATOM 1162 O O . VAL A 1 149 ? 11.977 -3.136 -5.230 1.00 91.69 149 VAL A O 1
ATOM 1165 N N . ARG A 1 150 ? 13.490 -1.512 -4.838 1.00 87.31 150 ARG A N 1
ATOM 1166 C CA . ARG A 1 150 ? 14.017 -1.477 -6.204 1.00 87.31 150 ARG A CA 1
ATOM 1167 C C . ARG A 1 150 ? 14.837 -2.741 -6.471 1.00 87.31 150 ARG A C 1
ATOM 1169 O O . ARG A 1 150 ? 15.658 -3.139 -5.647 1.00 87.31 150 ARG A O 1
ATOM 1176 N N . LYS A 1 151 ? 14.628 -3.338 -7.642 1.00 82.50 151 LYS A N 1
ATOM 1177 C CA . LYS A 1 151 ? 15.423 -4.442 -8.177 1.00 82.50 151 LYS A CA 1
ATOM 1178 C C . LYS A 1 151 ? 16.473 -3.865 -9.128 1.00 82.50 151 LYS A C 1
ATOM 1180 O O . LYS A 1 151 ? 16.106 -3.189 -10.089 1.00 82.50 151 LYS A O 1
ATOM 1185 N N . TYR A 1 152 ? 17.741 -4.111 -8.816 1.00 71.56 152 TYR A N 1
ATOM 1186 C CA . TYR A 1 152 ? 18.894 -3.722 -9.630 1.00 71.56 152 TYR A CA 1
ATOM 1187 C C . TYR A 1 152 ? 19.280 -4.837 -10.603 1.00 71.56 152 TYR A C 1
ATOM 1189 O O . TYR A 1 152 ? 19.024 -6.019 -10.269 1.00 71.56 152 TYR A O 1
#

Solvent-accessible surface area (backbone atoms only — not comparable to full-atom values): 8340 Å² total; per-residue (Å²): 133,62,70,71,61,53,53,53,51,53,52,53,51,53,49,54,54,58,61,67,66,66,64,83,61,61,42,68,48,73,42,85,72,49,69,41,77,60,48,55,63,76,53,77,78,56,48,57,28,42,53,62,30,50,73,65,67,39,55,58,50,71,75,71,43,75,42,76,71,31,74,26,93,56,27,32,33,29,22,76,57,66,41,76,56,96,90,38,85,16,45,26,44,36,30,30,40,60,95,49,85,68,54,25,38,34,20,32,28,31,32,50,78,81,69,63,61,94,83,53,54,72,67,25,40,51,47,50,36,53,51,50,48,53,29,33,52,55,5,28,78,67,44,28,21,22,30,50,43,76,54,130

Nearest PDB structures (foldseek):
  6cmq-assembly4_D  TM=3.604E-01  e=2.299E-01  Homo sapiens
  7emn-assembly1_A  TM=3.586E-01  e=8.142E-01  Homo sapiens
  7emn-assembly2_B  TM=3.833E-01  e=1.387E+00  Homo sapiens

Organism: Dictyostelium discoideum (NCBI:txid44689)

Secondary structure (DSSP, 8-state):
--HHHHHHHHHHHHHHHHHHT---PPEEEEEEEEEPTT-----HHHHHHHHHHHTT--HHHHHT--EEEEEETTEEEEE--EEEETTEEEEEEEEEETT-SS--EEEEEEE-GGG--TT--HHHHHHHHHHHHHHHHHHHHHTEEEEEEEE-

Sequence (152 aa):
MNPNKLLLLLIIVLLSISYSLAITMIKCTIEKAGDIPNYAGHNVTKESDFKEALDALNYDNVYNKEGTIKEIGNVRIERTGFAIVSRRKWKTVEGHVIGVKGNSLISQVAFPNDLKDPFGDISSQLNLVNCMDNALYESYISGKVYKVVRKY

Mean predicted aligned error: 9.79 Å

pLDDT: mean 86.85, std 10.61, range [51.31, 97.25]

Radius of gyration: 20.66 Å; Cα contacts (8 Å, |Δi|>4): 278; chains: 1; bounding box: 44×26×72 Å

Foldseek 3Di:
DDVVVVVVVVVVVVVVVVVVPPQVQWAKAKDFQWFQVLALADDPVVLVQLLVQLVLFFLCQQQPDAFWSDGGDQKTWGFHDWDQGPNDTFTKIFMFGPPDDPSRTQFIETEHNVLDDPPDDPRNRVNVSVNNSVRRSVCNNPSTYMYMDTDD